Protein AF-A0A9E2G866-F1 (afdb_monomer)

pLDDT: mean 87.23, std 13.2, range [38.75, 97.94]

Mean predicted aligned error: 7.29 Å

Structure (mmCIF, N/CA/C/O backbone):
data_AF-A0A9E2G866-F1
#
_entry.id   AF-A0A9E2G866-F1
#
loop_
_atom_site.group_PDB
_atom_site.id
_atom_site.type_symbol
_atom_site.label_atom_id
_atom_site.label_alt_id
_atom_site.label_comp_id
_atom_site.label_asym_id
_atom_site.label_entity_id
_atom_site.label_seq_id
_atom_site.pdbx_PDB_ins_code
_atom_site.Cartn_x
_atom_site.Cartn_y
_atom_site.Cartn_z
_atom_site.occupancy
_atom_site.B_iso_or_equiv
_atom_site.auth_seq_id
_atom_site.auth_comp_id
_atom_site.auth_asym_id
_atom_site.auth_atom_id
_atom_site.pdbx_PDB_model_num
ATOM 1 N N . MET A 1 1 ? -31.272 -11.733 30.246 1.00 38.75 1 MET A N 1
ATOM 2 C CA . MET A 1 1 ? -30.482 -12.104 29.046 1.00 38.75 1 MET A CA 1
ATOM 3 C C . MET A 1 1 ? -29.710 -10.880 28.558 1.00 38.75 1 MET A C 1
ATOM 5 O O . MET A 1 1 ? -30.337 -9.891 28.195 1.00 38.75 1 MET A O 1
ATOM 9 N N . LYS A 1 2 ? -28.368 -10.892 28.605 1.00 41.88 2 LYS A N 1
ATOM 10 C CA . LYS A 1 2 ? -27.536 -9.811 28.040 1.00 41.88 2 LYS A CA 1
ATOM 11 C C . LYS A 1 2 ? -27.774 -9.770 26.527 1.00 41.88 2 LYS A C 1
ATOM 13 O O . LYS A 1 2 ? -27.360 -10.686 25.825 1.00 41.88 2 LYS A O 1
ATOM 18 N N . LYS A 1 3 ? -28.453 -8.736 26.022 1.00 40.56 3 LYS A N 1
ATOM 19 C CA . LYS A 1 3 ? -28.564 -8.496 24.576 1.00 40.56 3 LYS A CA 1
ATOM 20 C C . LYS A 1 3 ? -27.166 -8.159 24.051 1.00 40.56 3 LYS A C 1
ATOM 22 O O . LYS A 1 3 ? -26.676 -7.054 24.277 1.00 40.56 3 LYS A O 1
ATOM 27 N N . ILE A 1 4 ? -26.517 -9.119 23.396 1.00 50.28 4 ILE A N 1
ATOM 28 C CA . ILE A 1 4 ? -25.280 -8.898 22.642 1.00 50.28 4 ILE A CA 1
ATOM 29 C C . ILE A 1 4 ? -25.658 -7.938 21.510 1.00 50.28 4 ILE A C 1
ATOM 31 O O . ILE A 1 4 ? -26.334 -8.326 20.560 1.00 50.28 4 ILE A O 1
ATOM 35 N N . LYS A 1 5 ? -25.331 -6.648 21.659 1.00 56.16 5 LYS A N 1
ATOM 36 C CA . LYS A 1 5 ? -25.560 -5.672 20.588 1.00 56.16 5 LYS A CA 1
ATOM 37 C C . LYS A 1 5 ? -24.693 -6.088 19.391 1.00 56.16 5 LYS A C 1
ATOM 39 O O . LYS A 1 5 ? -23.527 -6.420 19.612 1.00 56.16 5 LYS A O 1
ATOM 44 N N . PRO A 1 6 ? -25.229 -6.077 18.158 1.00 53.50 6 PRO A N 1
ATOM 45 C CA . PRO A 1 6 ? -24.451 -6.411 16.970 1.00 53.50 6 PRO A CA 1
ATOM 46 C C . PRO A 1 6 ? -23.201 -5.532 16.917 1.00 53.50 6 PRO A C 1
ATOM 48 O O . PRO A 1 6 ? -23.260 -4.358 17.293 1.00 53.50 6 PRO A O 1
ATOM 51 N N . GLU A 1 7 ? -22.070 -6.105 16.494 1.00 61.97 7 GLU A N 1
ATOM 52 C CA . GLU A 1 7 ? -20.809 -5.380 16.346 1.00 61.97 7 GLU A CA 1
ATOM 53 C C . GLU A 1 7 ? -21.006 -4.195 15.392 1.00 61.97 7 GLU A C 1
ATOM 55 O O . GLU A 1 7 ? -20.967 -4.341 14.171 1.00 61.97 7 GLU A O 1
ATOM 60 N N . ARG A 1 8 ? -21.245 -3.008 15.961 1.00 62.94 8 ARG A N 1
ATOM 61 C CA . ARG A 1 8 ? -21.652 -1.802 15.222 1.00 62.94 8 ARG A CA 1
ATOM 62 C C . ARG A 1 8 ? -20.641 -1.349 14.166 1.00 62.94 8 ARG A C 1
ATOM 64 O O . ARG A 1 8 ? -21.001 -0.588 13.280 1.00 62.94 8 ARG A O 1
ATOM 71 N N . PHE A 1 9 ? -19.417 -1.869 14.215 1.00 78.44 9 PHE A N 1
ATOM 72 C CA . PHE A 1 9 ? -18.311 -1.466 13.349 1.00 78.44 9 PHE A CA 1
ATOM 73 C C . PHE A 1 9 ? -17.798 -2.581 12.446 1.00 78.44 9 PHE A C 1
ATOM 75 O O . PHE A 1 9 ? -16.651 -2.541 12.004 1.00 78.44 9 PHE A O 1
ATOM 82 N N . LYS A 1 10 ? -18.642 -3.576 12.140 1.00 82.94 10 LYS A N 1
ATOM 83 C CA . LYS A 1 10 ? -18.294 -4.645 11.194 1.00 82.94 10 LYS A CA 1
ATOM 84 C C . LYS A 1 10 ? -17.773 -4.078 9.863 1.00 82.94 10 LYS A C 1
ATOM 86 O O . LYS A 1 10 ? -16.778 -4.572 9.351 1.00 82.94 10 LYS A O 1
ATOM 91 N N . MET A 1 11 ? -18.368 -2.984 9.375 1.00 87.38 11 MET A N 1
ATOM 92 C CA . MET A 1 11 ? -17.925 -2.290 8.159 1.00 87.38 11 MET A CA 1
ATOM 93 C C . MET A 1 11 ? -16.515 -1.694 8.285 1.00 87.38 11 MET A C 1
ATOM 95 O O . MET A 1 11 ? -15.703 -1.892 7.390 1.00 87.38 11 MET A O 1
ATOM 99 N N . LEU A 1 12 ? -16.182 -1.023 9.395 1.00 89.25 12 LEU A N 1
ATOM 100 C CA . LEU A 1 12 ? -14.836 -0.469 9.606 1.00 89.25 12 LEU A CA 1
ATOM 101 C C . LEU A 1 12 ? -13.777 -1.569 9.742 1.00 89.25 12 LEU A C 1
ATOM 103 O O . LEU A 1 12 ? -12.677 -1.421 9.218 1.00 89.25 12 LEU A O 1
ATOM 107 N N . LYS A 1 13 ? -14.117 -2.704 10.369 1.00 88.56 13 LYS A N 1
ATOM 108 C CA . LYS A 1 13 ? -13.241 -3.888 10.388 1.00 88.56 13 LYS A CA 1
ATOM 109 C C . LYS A 1 13 ? -12.988 -4.418 8.973 1.00 88.56 13 LYS A C 1
ATOM 111 O O . LYS A 1 13 ? -11.849 -4.724 8.634 1.00 88.56 13 LYS A O 1
ATOM 116 N N . THR A 1 14 ? -14.026 -4.487 8.136 1.00 92.81 14 THR A N 1
ATOM 117 C CA . THR A 1 14 ? -13.885 -4.873 6.724 1.00 92.81 14 THR A CA 1
ATOM 118 C C . THR A 1 14 ? -13.037 -3.869 5.945 1.00 92.81 14 THR A C 1
ATOM 120 O O . THR A 1 14 ? -12.152 -4.285 5.210 1.00 92.81 14 THR A O 1
ATOM 123 N N . ILE A 1 15 ? -13.243 -2.563 6.136 1.00 93.69 15 ILE A N 1
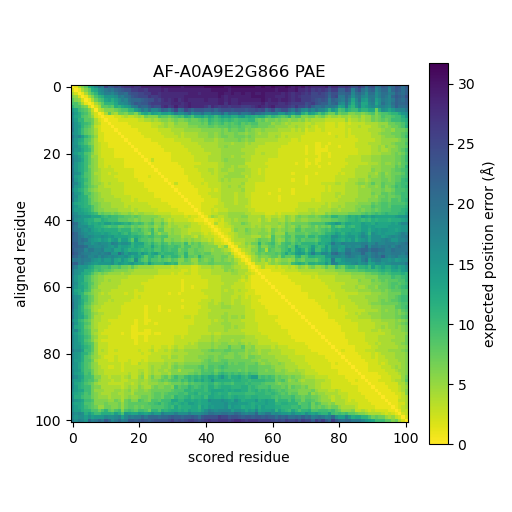ATOM 124 C CA . ILE A 1 15 ? -12.434 -1.519 5.488 1.00 93.69 15 ILE A CA 1
ATOM 125 C C . ILE A 1 15 ? -10.963 -1.651 5.888 1.00 93.69 15 ILE A C 1
ATOM 127 O O . ILE A 1 15 ? -10.100 -1.636 5.020 1.00 93.69 15 ILE A O 1
ATOM 131 N N . SER A 1 16 ? -10.667 -1.851 7.174 1.00 93.94 16 SER A N 1
ATOM 132 C CA . SER A 1 16 ? -9.299 -2.112 7.633 1.00 93.94 16 SER A CA 1
ATOM 133 C C . SER A 1 16 ? -8.692 -3.336 6.937 1.00 93.94 16 SER A C 1
ATOM 135 O O . SER A 1 16 ? -7.575 -3.262 6.432 1.00 93.94 16 SER A O 1
ATOM 137 N N . MET A 1 17 ? -9.438 -4.438 6.830 1.00 95.81 17 MET A N 1
ATOM 138 C CA . MET A 1 17 ? -8.977 -5.623 6.106 1.00 95.81 17 MET A CA 1
ATOM 139 C C . MET A 1 17 ? -8.688 -5.321 4.628 1.00 95.81 17 MET A C 1
ATOM 141 O O . MET A 1 17 ? -7.633 -5.702 4.128 1.00 95.81 17 MET A O 1
ATOM 145 N N . LEU A 1 18 ? -9.581 -4.597 3.947 1.00 96.81 18 LEU A N 1
ATOM 146 C CA . LEU A 1 18 ? -9.393 -4.190 2.552 1.00 96.81 18 LEU A CA 1
ATOM 147 C C . LEU A 1 18 ? -8.158 -3.303 2.380 1.00 96.81 18 LEU A C 1
ATOM 149 O O . LEU A 1 18 ? -7.392 -3.517 1.447 1.00 96.81 18 LEU A O 1
ATOM 153 N N . LEU A 1 19 ? -7.915 -2.363 3.297 1.00 96.62 19 LEU A N 1
ATOM 154 C CA . LEU A 1 19 ? -6.712 -1.529 3.283 1.00 96.62 19 LEU A CA 1
ATOM 155 C C . LEU A 1 19 ? -5.440 -2.380 3.401 1.00 96.62 19 LEU A C 1
ATOM 157 O O . LEU A 1 19 ? -4.498 -2.154 2.649 1.00 96.62 19 LEU A O 1
ATOM 161 N N . LYS A 1 20 ? -5.415 -3.415 4.254 1.00 96.88 20 LYS A N 1
ATOM 162 C CA . LYS A 1 20 ? -4.267 -4.344 4.312 1.00 96.88 20 LYS A CA 1
ATOM 163 C C . LYS A 1 20 ? -4.073 -5.100 3.001 1.00 96.88 20 LYS A C 1
ATOM 165 O O . LYS A 1 20 ? -2.941 -5.242 2.549 1.00 96.88 20 LYS A O 1
ATOM 170 N N . ILE A 1 21 ? -5.158 -5.574 2.388 1.00 97.81 21 ILE A N 1
ATOM 171 C CA . ILE A 1 21 ? -5.099 -6.270 1.095 1.00 97.81 21 ILE A CA 1
ATOM 172 C C . ILE A 1 21 ? -4.552 -5.335 0.012 1.00 97.81 21 ILE A C 1
ATOM 174 O O . ILE A 1 21 ? -3.652 -5.728 -0.723 1.00 97.81 21 ILE A O 1
ATOM 178 N N . LEU A 1 22 ? -5.028 -4.090 -0.051 1.00 96.94 22 LEU A N 1
ATOM 179 C CA . LEU A 1 22 ? -4.515 -3.082 -0.980 1.00 96.94 22 LEU A CA 1
ATOM 180 C C . LEU A 1 22 ? -3.034 -2.774 -0.735 1.00 96.94 22 LEU A C 1
ATOM 182 O O . LEU A 1 22 ? -2.284 -2.654 -1.698 1.00 96.94 22 LEU A O 1
ATOM 186 N N . GLY A 1 23 ? -2.596 -2.720 0.526 1.00 96.75 23 GLY A N 1
ATOM 187 C CA . GLY A 1 23 ? -1.182 -2.578 0.875 1.00 96.75 23 GLY A CA 1
ATOM 188 C C . GLY A 1 23 ? -0.323 -3.715 0.319 1.00 96.75 23 GLY A C 1
ATOM 189 O O . GLY A 1 23 ? 0.703 -3.462 -0.308 1.00 96.75 23 GLY A O 1
ATOM 190 N N . TRP A 1 24 ? -0.774 -4.965 0.463 1.00 97.94 24 TRP A N 1
ATOM 191 C CA . TRP A 1 24 ? -0.094 -6.121 -0.129 1.00 97.94 24 TRP A CA 1
ATOM 192 C C . TRP A 1 24 ? -0.103 -6.100 -1.657 1.00 97.94 24 TRP A C 1
ATOM 194 O O . TRP A 1 24 ? 0.927 -6.370 -2.269 1.00 97.94 24 TRP A O 1
ATOM 204 N N . ILE A 1 25 ? -1.232 -5.753 -2.278 1.00 97.00 25 ILE A N 1
ATOM 205 C CA . ILE A 1 25 ? -1.329 -5.630 -3.738 1.00 97.00 25 ILE A CA 1
ATOM 206 C C . ILE A 1 25 ? -0.351 -4.568 -4.243 1.00 97.00 25 ILE A C 1
ATOM 208 O O . ILE A 1 25 ? 0.390 -4.839 -5.181 1.00 97.00 25 ILE A O 1
ATOM 212 N N . ALA A 1 26 ? -0.303 -3.394 -3.607 1.00 96.25 26 ALA A N 1
ATOM 213 C CA . ALA A 1 26 ? 0.626 -2.327 -3.968 1.00 96.25 26 ALA A CA 1
ATOM 214 C C . ALA A 1 26 ? 2.088 -2.787 -3.857 1.00 96.25 26 ALA A C 1
ATOM 216 O O . ALA A 1 26 ? 2.887 -2.525 -4.756 1.00 96.25 26 ALA A O 1
ATOM 217 N N . LEU A 1 27 ? 2.421 -3.530 -2.796 1.00 96.38 27 LEU A N 1
ATOM 218 C CA . LEU A 1 27 ? 3.760 -4.074 -2.589 1.00 96.38 27 LEU A CA 1
ATOM 219 C C . LEU A 1 27 ? 4.145 -5.078 -3.688 1.00 96.38 27 LEU A C 1
ATOM 221 O O . LEU A 1 27 ? 5.199 -4.938 -4.304 1.00 96.38 27 L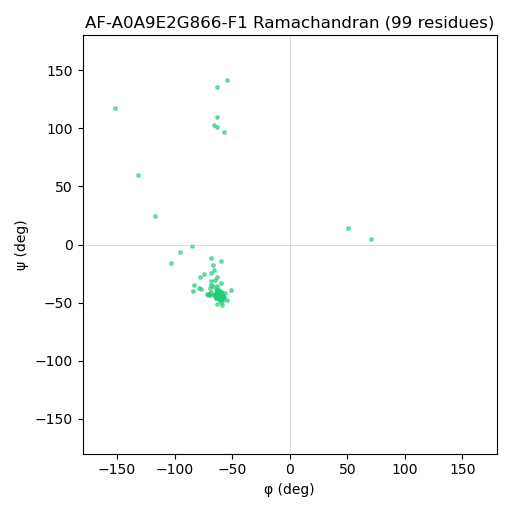EU A O 1
ATOM 225 N N . PHE A 1 28 ? 3.294 -6.072 -3.961 1.00 97.38 28 PHE A N 1
ATOM 226 C CA . PHE A 1 28 ? 3.581 -7.100 -4.965 1.00 97.38 28 PHE A CA 1
ATOM 227 C C . PHE A 1 28 ? 3.580 -6.544 -6.389 1.00 97.38 28 PHE A C 1
ATOM 229 O O . PHE A 1 28 ? 4.462 -6.888 -7.173 1.00 97.38 28 PHE A O 1
ATOM 236 N N . ALA A 1 29 ? 2.634 -5.664 -6.718 1.00 96.06 29 ALA A N 1
ATOM 237 C CA . ALA A 1 29 ? 2.579 -5.018 -8.024 1.00 96.06 29 ALA A CA 1
ATOM 238 C C . ALA A 1 29 ? 3.811 -4.135 -8.258 1.00 96.06 29 ALA A C 1
ATOM 240 O O . ALA A 1 29 ? 4.416 -4.190 -9.324 1.00 96.06 29 ALA A O 1
ATOM 241 N N . GLY A 1 30 ? 4.229 -3.368 -7.249 1.00 95.81 30 GLY A N 1
ATOM 242 C CA . GLY A 1 30 ? 5.424 -2.541 -7.348 1.00 95.81 30 GLY A CA 1
ATOM 243 C C . GLY A 1 30 ? 6.723 -3.347 -7.415 1.00 95.81 30 GLY A C 1
ATOM 244 O O . GLY A 1 30 ? 7.628 -2.978 -8.158 1.00 95.81 30 GLY A O 1
ATOM 245 N N . LEU A 1 31 ? 6.801 -4.484 -6.715 1.00 96.06 31 LEU A N 1
ATOM 246 C CA . LEU A 1 31 ? 7.924 -5.415 -6.847 1.00 96.06 31 LEU A CA 1
ATOM 247 C C . LEU A 1 31 ? 7.989 -6.010 -8.261 1.00 96.06 31 LEU A C 1
ATOM 249 O O . LEU A 1 31 ? 9.057 -6.022 -8.868 1.00 96.06 31 LEU A O 1
ATOM 253 N N . ALA A 1 32 ? 6.854 -6.460 -8.802 1.00 95.56 32 ALA A N 1
ATOM 254 C CA . ALA A 1 32 ? 6.778 -6.976 -10.167 1.00 95.56 32 ALA A CA 1
ATOM 255 C C . ALA A 1 32 ? 7.186 -5.910 -11.196 1.00 95.56 32 ALA A C 1
ATOM 257 O O . ALA A 1 32 ? 7.993 -6.195 -12.078 1.00 95.56 32 ALA A O 1
ATOM 258 N N . ALA A 1 33 ? 6.716 -4.671 -11.028 1.00 92.81 33 ALA A N 1
ATOM 259 C CA . ALA A 1 33 ? 7.100 -3.548 -11.878 1.00 92.81 33 ALA A CA 1
ATOM 260 C C . ALA A 1 33 ? 8.607 -3.244 -11.794 1.00 92.81 33 ALA A C 1
ATOM 262 O O . ALA A 1 33 ? 9.250 -3.027 -12.817 1.00 92.81 33 ALA A O 1
ATOM 263 N N . ALA A 1 34 ? 9.205 -3.273 -10.599 1.00 93.81 34 ALA A N 1
ATOM 264 C CA . ALA A 1 34 ? 10.647 -3.071 -10.437 1.00 93.81 34 ALA A CA 1
ATOM 265 C C . ALA A 1 34 ? 11.469 -4.173 -11.132 1.00 93.81 34 ALA A C 1
ATOM 267 O O . ALA A 1 34 ? 12.492 -3.884 -11.752 1.00 93.81 34 ALA A O 1
ATOM 268 N N . VAL A 1 35 ? 11.008 -5.428 -11.073 1.00 94.44 35 VAL A N 1
ATOM 269 C CA . VAL A 1 35 ? 11.624 -6.545 -11.806 1.00 94.44 35 VAL A CA 1
ATOM 270 C C . VAL A 1 35 ? 11.491 -6.346 -13.315 1.00 94.44 35 VAL A C 1
ATOM 272 O O . VAL A 1 35 ? 12.471 -6.520 -14.036 1.00 94.44 35 VAL A O 1
ATOM 275 N N . GLU A 1 36 ? 10.319 -5.939 -13.801 1.00 91.31 36 GLU A N 1
ATOM 276 C CA . GLU A 1 36 ? 10.087 -5.678 -15.225 1.00 91.31 36 GLU A CA 1
ATOM 277 C C . GLU A 1 36 ? 11.018 -4.587 -15.768 1.00 91.31 36 GLU A C 1
ATOM 279 O O . GLU A 1 36 ? 11.604 -4.758 -16.838 1.00 91.31 36 GLU A O 1
ATOM 284 N N . VAL A 1 37 ? 11.248 -3.518 -14.995 1.00 92.00 37 VAL A N 1
ATOM 285 C CA . VAL A 1 37 ? 12.214 -2.463 -15.343 1.00 92.00 37 VAL A CA 1
ATOM 286 C C . VAL A 1 37 ? 13.613 -3.037 -15.575 1.00 92.00 37 VAL A C 1
ATOM 288 O O . VAL A 1 37 ? 14.276 -2.645 -16.533 1.00 92.00 37 VAL A O 1
ATOM 291 N N . LEU A 1 38 ? 14.058 -3.981 -14.741 1.00 91.50 38 LEU A N 1
ATOM 292 C CA . LEU A 1 38 ? 15.389 -4.584 -14.850 1.00 91.50 38 LEU A CA 1
ATOM 293 C C . LEU A 1 38 ? 15.493 -5.622 -15.975 1.00 91.50 38 LEU A C 1
ATOM 295 O O . LEU A 1 38 ? 16.523 -5.694 -16.642 1.00 91.50 38 LEU A O 1
ATOM 299 N N . VAL A 1 39 ? 14.451 -6.429 -16.180 1.00 92.31 39 VAL A N 1
ATOM 300 C CA . VAL A 1 39 ? 14.465 -7.554 -17.132 1.00 92.31 39 VAL A CA 1
ATOM 301 C C . VAL A 1 39 ? 14.166 -7.096 -18.561 1.00 92.31 39 VAL A C 1
ATOM 303 O O . VAL A 1 39 ? 14.735 -7.633 -19.511 1.00 92.31 39 VAL A O 1
ATOM 306 N N . ALA A 1 40 ? 13.299 -6.097 -18.731 1.00 89.00 40 ALA A N 1
ATOM 307 C CA . ALA A 1 40 ? 12.821 -5.640 -20.033 1.00 89.00 40 ALA A CA 1
ATOM 308 C C . ALA A 1 40 ? 12.906 -4.106 -20.190 1.00 89.00 40 ALA A C 1
ATOM 310 O O . ALA A 1 40 ? 11.901 -3.450 -20.488 1.00 89.00 40 ALA A O 1
ATOM 311 N N . PRO A 1 41 ? 14.107 -3.497 -20.088 1.00 83.62 41 PRO A N 1
ATOM 312 C CA . PRO A 1 41 ? 14.258 -2.044 -20.183 1.00 83.62 41 PRO A CA 1
ATOM 313 C C . PRO A 1 41 ? 13.761 -1.483 -21.524 1.00 83.62 41 PRO A C 1
ATOM 315 O O . PRO A 1 41 ? 13.175 -0.407 -21.566 1.00 83.62 41 PRO A O 1
ATOM 318 N N . GLY A 1 42 ? 13.900 -2.232 -22.623 1.00 83.69 42 GLY A N 1
ATOM 319 C CA . GLY A 1 42 ? 13.407 -1.817 -23.943 1.00 83.69 42 GLY A CA 1
ATOM 320 C C . GLY A 1 42 ? 11.878 -1.724 -24.070 1.00 83.69 42 GLY A C 1
ATOM 321 O O . GLY A 1 42 ? 11.383 -1.101 -25.007 1.00 83.69 42 GLY A O 1
ATOM 322 N N . MET A 1 43 ? 11.112 -2.342 -23.164 1.00 82.94 43 MET A N 1
ATOM 323 C CA . MET A 1 43 ? 9.656 -2.156 -23.095 1.00 82.94 43 MET A CA 1
ATOM 324 C C . MET A 1 43 ? 9.304 -0.909 -22.286 1.00 82.94 43 MET A C 1
ATOM 326 O O . MET A 1 43 ? 8.450 -0.130 -22.701 1.00 82.94 43 MET A O 1
ATOM 330 N N . VAL A 1 44 ? 10.019 -0.676 -21.185 1.00 81.94 44 VAL A N 1
ATOM 331 C CA . VAL A 1 44 ? 9.833 0.503 -20.329 1.00 81.94 44 VAL A CA 1
ATOM 332 C C . VAL A 1 44 ? 10.273 1.793 -21.027 1.00 81.94 44 VAL A C 1
ATOM 334 O O . VAL A 1 44 ? 9.664 2.842 -20.824 1.00 81.94 44 VAL A O 1
ATOM 337 N N . SER A 1 45 ? 11.274 1.737 -21.910 1.00 79.88 45 SER A N 1
ATOM 338 C CA . SER A 1 45 ? 11.722 2.908 -22.676 1.00 79.88 45 SER A CA 1
ATOM 339 C C . SER A 1 45 ? 10.651 3.411 -23.641 1.00 79.88 45 SER A C 1
ATOM 341 O O . SER A 1 45 ? 10.532 4.613 -23.845 1.00 79.88 45 SER A O 1
ATOM 343 N N . LYS A 1 46 ? 9.791 2.523 -24.159 1.00 83.12 46 LYS A N 1
ATOM 344 C CA . LYS A 1 46 ? 8.643 2.909 -24.999 1.00 83.12 46 LYS A CA 1
ATOM 345 C C . LYS A 1 46 ? 7.595 3.723 -24.240 1.00 83.12 46 LYS A C 1
ATOM 347 O O . LYS A 1 46 ? 6.823 4.438 -24.868 1.00 83.12 46 LYS A O 1
ATOM 352 N N . LEU A 1 47 ? 7.570 3.623 -22.910 1.00 80.75 47 LEU A N 1
ATOM 353 C CA . LEU A 1 47 ? 6.713 4.429 -22.040 1.00 80.75 47 LEU A CA 1
ATOM 354 C C . LEU A 1 47 ? 7.337 5.799 -21.708 1.00 80.75 47 LEU A C 1
ATOM 356 O O . LEU A 1 47 ? 6.727 6.574 -20.979 1.00 80.75 47 LEU A O 1
ATOM 360 N N . GLY A 1 48 ? 8.553 6.093 -22.192 1.00 77.19 48 GLY A N 1
ATOM 361 C CA . GLY A 1 48 ? 9.282 7.338 -21.910 1.00 77.19 48 GLY A CA 1
ATOM 362 C C . GLY A 1 48 ? 9.808 7.454 -20.473 1.00 77.19 48 GLY A C 1
ATOM 363 O O . GLY A 1 48 ? 10.355 8.483 -20.088 1.00 77.19 48 GLY A O 1
ATOM 364 N N . LEU A 1 49 ? 9.660 6.407 -19.655 1.00 72.19 49 LEU A N 1
ATOM 365 C CA . LEU A 1 49 ? 10.011 6.440 -18.230 1.00 72.19 49 LEU A CA 1
ATOM 366 C C . LEU A 1 49 ? 11.522 6.321 -17.976 1.00 72.19 49 LEU A C 1
ATOM 368 O O . LEU A 1 49 ? 12.024 6.833 -16.976 1.00 72.19 49 LEU A O 1
ATOM 372 N N . LEU A 1 50 ? 12.258 5.664 -18.877 1.00 71.38 50 LEU A N 1
ATOM 373 C CA . LEU A 1 50 ? 13.716 5.527 -18.768 1.00 71.38 50 LEU A CA 1
ATOM 374 C C . LEU A 1 50 ? 14.468 6.819 -19.104 1.00 71.38 50 LEU A C 1
ATOM 376 O O . LEU A 1 50 ? 15.556 7.026 -18.568 1.00 71.38 50 LEU A O 1
ATOM 380 N N . ASP A 1 51 ? 13.881 7.711 -19.904 1.00 75.62 51 ASP A N 1
ATOM 381 C CA . ASP A 1 51 ? 14.519 8.973 -20.302 1.00 75.62 51 ASP A CA 1
ATOM 382 C C . ASP A 1 51 ? 14.664 9.951 -19.126 1.00 75.62 51 ASP A C 1
ATOM 384 O O . ASP A 1 51 ? 15.569 10.784 -19.116 1.00 75.62 51 ASP A O 1
ATOM 388 N N . ILE A 1 52 ? 13.816 9.811 -18.100 1.00 77.69 52 ILE A N 1
ATOM 389 C CA . ILE A 1 52 ? 13.817 10.655 -16.896 1.00 77.69 52 ILE A CA 1
ATOM 390 C C . ILE A 1 52 ? 15.027 10.355 -16.004 1.00 77.69 52 ILE A C 1
ATOM 392 O O . ILE A 1 52 ? 15.653 11.267 -15.470 1.00 77.69 52 ILE A O 1
ATOM 396 N N . TYR A 1 53 ? 15.355 9.074 -15.825 1.00 78.00 53 TYR A N 1
ATOM 397 C CA . TYR A 1 53 ? 16.399 8.639 -14.891 1.00 78.00 53 TYR A CA 1
ATOM 398 C C . TYR A 1 53 ? 17.711 8.265 -15.586 1.00 78.00 53 TYR A C 1
ATOM 400 O O . TYR A 1 53 ? 18.727 8.129 -14.908 1.00 78.00 53 TYR A O 1
ATOM 408 N N . GLN A 1 54 ? 17.686 8.050 -16.909 1.00 82.12 54 GLN A N 1
ATOM 409 C CA . GLN A 1 54 ? 18.803 7.587 -17.752 1.00 82.12 54 GLN A CA 1
ATOM 410 C C . GLN A 1 54 ? 19.524 6.329 -17.235 1.00 82.12 54 GLN A C 1
ATOM 412 O O . GLN A 1 54 ? 20.615 5.979 -17.681 1.00 82.12 54 GLN A O 1
ATOM 417 N N . SER A 1 55 ? 18.912 5.635 -16.278 1.00 86.81 55 SER A N 1
ATOM 418 C CA . SER A 1 55 ? 19.493 4.524 -15.549 1.00 86.81 55 SER A CA 1
ATOM 419 C C . SER A 1 55 ? 18.393 3.571 -15.098 1.00 86.81 55 SER A C 1
ATOM 421 O O . SER A 1 55 ? 17.520 3.917 -14.296 1.00 86.81 55 SER A O 1
ATOM 423 N N . THR A 1 56 ? 18.466 2.340 -15.597 1.00 88.44 56 THR A N 1
ATOM 424 C CA . THR A 1 56 ? 17.499 1.277 -15.310 1.00 88.44 56 THR A CA 1
ATOM 425 C C . THR A 1 56 ? 17.486 0.889 -13.835 1.00 88.44 56 THR A C 1
ATOM 427 O O . THR A 1 56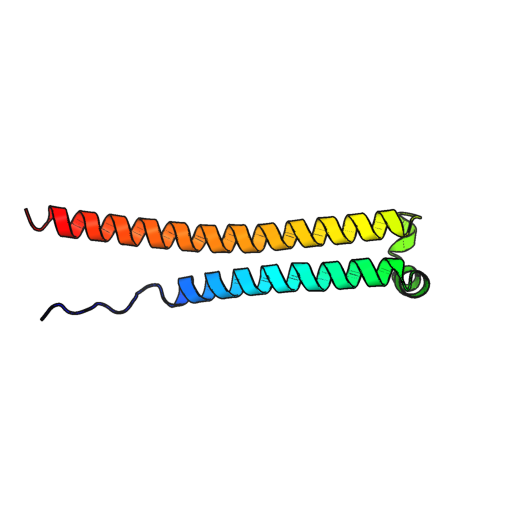 ? 16.422 0.682 -13.257 1.00 88.44 56 THR A O 1
ATOM 430 N N . TRP A 1 57 ? 18.660 0.830 -13.197 1.00 88.81 57 TRP A N 1
ATOM 431 C CA . TRP A 1 57 ? 18.760 0.466 -11.783 1.00 88.81 57 TRP A CA 1
ATOM 432 C C . TRP A 1 57 ? 18.171 1.554 -10.879 1.00 88.81 57 TRP A C 1
ATOM 434 O O . TRP A 1 57 ? 17.511 1.238 -9.890 1.00 88.81 57 TRP A O 1
ATOM 444 N N . LEU A 1 58 ? 18.367 2.828 -11.239 1.00 91.00 58 LEU A N 1
ATOM 445 C CA . LEU A 1 58 ? 17.845 3.957 -10.474 1.00 91.00 58 LEU A CA 1
ATOM 446 C C . LEU A 1 58 ? 16.320 4.013 -10.580 1.00 91.00 58 LEU A C 1
ATOM 448 O O . LEU A 1 58 ? 15.643 4.164 -9.566 1.00 91.00 58 LEU A O 1
ATOM 452 N N . LEU A 1 59 ? 15.774 3.819 -11.786 1.00 91.50 59 LEU A N 1
ATOM 453 C CA . LEU A 1 59 ? 14.329 3.738 -11.990 1.00 91.50 59 LEU A CA 1
ATOM 454 C C . LEU A 1 59 ? 13.717 2.575 -11.195 1.00 91.50 59 LEU A C 1
ATOM 456 O O . LEU A 1 59 ? 12.730 2.777 -10.492 1.00 91.50 59 LEU A O 1
ATOM 460 N N . ALA A 1 60 ? 14.317 1.381 -11.244 1.00 92.31 60 ALA A N 1
ATOM 461 C CA . ALA A 1 60 ? 13.837 0.225 -10.485 1.00 92.31 60 ALA A CA 1
ATOM 462 C C . ALA A 1 60 ? 13.842 0.487 -8.968 1.00 92.31 60 ALA A C 1
ATOM 464 O O . ALA A 1 60 ? 12.878 0.149 -8.279 1.00 92.31 60 ALA A O 1
ATOM 465 N N . LEU A 1 61 ? 14.888 1.146 -8.454 1.00 93.19 61 LEU A N 1
ATOM 466 C CA . LEU A 1 61 ? 14.971 1.549 -7.051 1.00 93.19 61 LEU A CA 1
ATOM 467 C C . LEU A 1 61 ? 13.848 2.524 -6.676 1.00 93.19 61 LEU A C 1
ATOM 469 O O . LEU A 1 61 ? 13.183 2.319 -5.663 1.00 93.19 61 LEU A O 1
ATOM 473 N N . VAL A 1 62 ? 13.603 3.553 -7.493 1.00 92.88 62 VAL A N 1
ATOM 474 C CA . VAL A 1 62 ? 12.533 4.535 -7.251 1.00 92.88 62 VAL A CA 1
ATOM 475 C C . VAL A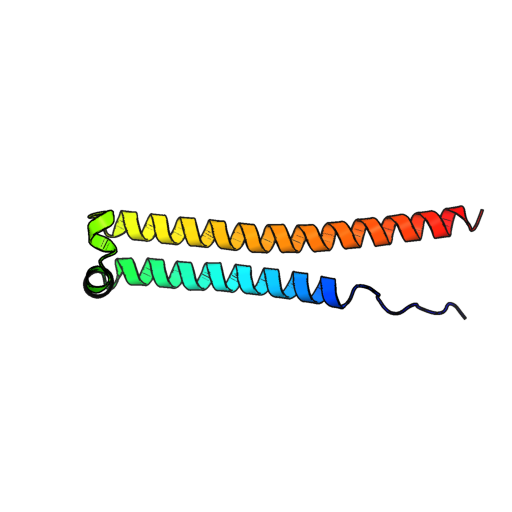 1 62 ? 11.157 3.871 -7.270 1.00 92.88 62 VAL A C 1
ATOM 477 O O . VAL A 1 62 ? 10.346 4.121 -6.378 1.00 92.88 62 VAL A O 1
ATOM 480 N N . VAL A 1 63 ? 10.904 2.984 -8.237 1.00 94.06 63 VAL A N 1
ATOM 481 C CA . VAL A 1 63 ? 9.656 2.208 -8.319 1.00 94.06 63 VAL A CA 1
ATOM 482 C C . VAL A 1 63 ? 9.471 1.350 -7.065 1.00 94.06 63 VAL A C 1
ATOM 484 O O . VAL A 1 63 ? 8.398 1.367 -6.462 1.00 94.06 63 VAL A O 1
ATOM 487 N N . MET A 1 64 ? 10.523 0.661 -6.614 1.00 95.12 64 MET A N 1
ATOM 488 C CA . MET A 1 64 ? 10.483 -0.159 -5.402 1.00 95.12 64 MET A CA 1
ATOM 489 C C . MET A 1 64 ? 10.245 0.685 -4.142 1.00 95.12 64 MET A C 1
ATOM 491 O O . MET A 1 64 ? 9.428 0.319 -3.297 1.00 95.12 64 MET A O 1
ATOM 495 N N . MET A 1 65 ? 10.909 1.837 -4.015 1.00 96.31 65 MET A N 1
ATOM 496 C CA . MET A 1 65 ? 10.694 2.760 -2.897 1.00 96.31 65 MET A CA 1
ATOM 497 C C . MET A 1 65 ? 9.259 3.291 -2.872 1.00 96.31 65 MET A C 1
ATOM 499 O O . MET A 1 65 ? 8.630 3.300 -1.814 1.00 96.31 65 MET A O 1
ATOM 503 N N . GLY A 1 66 ? 8.723 3.685 -4.031 1.00 95.50 66 GLY A N 1
ATOM 504 C CA . GLY A 1 66 ? 7.327 4.094 -4.163 1.00 95.50 66 GLY A CA 1
ATOM 505 C C . GLY A 1 66 ? 6.372 2.983 -3.729 1.00 95.50 66 GLY A C 1
ATOM 506 O O . GLY A 1 66 ? 5.466 3.232 -2.937 1.00 95.50 66 GLY A O 1
ATOM 507 N N . ALA A 1 67 ? 6.616 1.745 -4.163 1.00 96.69 67 ALA A N 1
ATOM 508 C CA . ALA A 1 67 ? 5.810 0.584 -3.790 1.00 96.69 67 ALA A CA 1
ATOM 509 C C . ALA A 1 67 ? 5.755 0.365 -2.272 1.00 96.69 67 ALA A C 1
ATOM 511 O O . ALA A 1 67 ? 4.674 0.201 -1.702 1.00 96.69 67 ALA A O 1
ATOM 512 N N . VAL A 1 68 ? 6.917 0.407 -1.610 1.00 97.19 68 VAL A N 1
ATOM 513 C CA . VAL A 1 68 ? 7.017 0.268 -0.152 1.00 97.19 68 VAL A CA 1
ATOM 514 C C . VAL A 1 68 ? 6.280 1.408 0.545 1.00 97.19 68 VAL A C 1
ATOM 516 O O . VAL A 1 68 ? 5.502 1.157 1.463 1.00 97.19 68 VAL A O 1
ATOM 519 N N . LEU A 1 69 ? 6.469 2.648 0.094 1.00 97.62 69 LEU A N 1
ATOM 520 C CA . LEU A 1 69 ? 5.838 3.815 0.704 1.00 97.62 69 LEU A CA 1
ATOM 521 C C . LEU A 1 69 ? 4.308 3.772 0.581 1.00 97.62 69 LEU A C 1
ATOM 523 O O . LEU A 1 69 ? 3.608 3.982 1.573 1.00 97.62 69 LEU A O 1
ATOM 527 N N . TYR A 1 70 ? 3.772 3.427 -0.593 1.00 94.69 70 TYR A N 1
ATOM 528 C CA . TYR A 1 70 ? 2.330 3.247 -0.771 1.00 94.69 70 TYR A CA 1
ATOM 529 C C . TYR A 1 70 ? 1.786 2.104 0.092 1.00 94.69 70 TYR A C 1
ATOM 531 O O . TYR A 1 70 ? 0.762 2.278 0.755 1.00 94.69 70 TYR A O 1
ATOM 539 N N . ALA A 1 71 ? 2.482 0.965 0.153 1.00 97.25 71 ALA A N 1
ATOM 540 C CA . ALA A 1 71 ? 2.092 -0.144 1.020 1.00 97.25 71 ALA A CA 1
ATOM 541 C C . ALA A 1 71 ? 2.061 0.276 2.501 1.00 97.25 71 ALA A C 1
ATOM 543 O O . ALA A 1 71 ? 1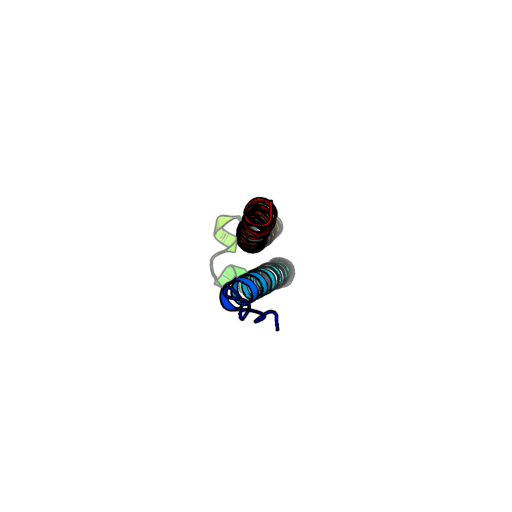.089 -0.006 3.205 1.00 97.25 71 ALA A O 1
ATOM 544 N N . MET A 1 72 ? 3.075 1.016 2.962 1.00 97.81 72 MET A N 1
ATOM 545 C CA . MET A 1 72 ? 3.133 1.558 4.323 1.00 97.81 72 MET A CA 1
ATOM 546 C C . MET A 1 72 ? 1.950 2.474 4.632 1.00 97.81 72 MET A C 1
ATOM 548 O O . MET A 1 72 ? 1.366 2.347 5.706 1.00 97.81 72 MET A O 1
ATOM 552 N N . ILE A 1 73 ? 1.558 3.356 3.707 1.00 97.44 73 ILE A N 1
ATOM 553 C CA . ILE A 1 73 ? 0.390 4.233 3.886 1.00 97.44 73 ILE A CA 1
ATOM 554 C C . ILE A 1 73 ? -0.880 3.399 4.084 1.00 97.44 73 ILE A C 1
ATOM 556 O O . ILE A 1 73 ? -1.631 3.637 5.030 1.00 97.44 73 ILE A O 1
ATOM 560 N N . PHE A 1 74 ? -1.111 2.389 3.242 1.00 97.44 74 PHE A N 1
ATOM 561 C CA . PHE A 1 74 ? -2.281 1.518 3.370 1.00 97.44 74 PHE A CA 1
ATOM 562 C C . PHE A 1 74 ? -2.303 0.749 4.697 1.00 97.44 74 PHE A C 1
ATOM 564 O O . PHE A 1 74 ? -3.347 0.678 5.355 1.00 97.44 74 PHE A O 1
ATOM 571 N N . PHE A 1 75 ? -1.157 0.220 5.133 1.00 97.31 75 PHE A N 1
ATOM 572 C CA . PHE A 1 75 ? -1.057 -0.452 6.427 1.00 97.31 75 PHE A CA 1
ATOM 573 C C . PHE A 1 75 ? -1.272 0.509 7.596 1.00 97.31 75 PHE A C 1
ATOM 575 O O . PHE A 1 75 ? -2.041 0.189 8.501 1.00 97.31 75 PHE A O 1
ATOM 582 N N . ALA A 1 76 ? -0.677 1.702 7.558 1.00 97.62 76 ALA A N 1
ATOM 583 C CA . ALA A 1 76 ? -0.848 2.718 8.592 1.00 97.62 76 ALA A CA 1
ATOM 584 C C . ALA A 1 76 ? -2.312 3.164 8.717 1.00 97.62 76 ALA A C 1
ATOM 586 O O . ALA A 1 76 ? -2.838 3.247 9.826 1.00 97.62 76 ALA A O 1
ATOM 587 N N . LEU A 1 77 ? -3.003 3.381 7.593 1.00 97.00 77 LEU A N 1
ATOM 588 C CA . LEU A 1 77 ? -4.430 3.710 7.588 1.00 97.00 77 LEU A CA 1
ATOM 589 C C . LEU A 1 77 ? -5.273 2.571 8.170 1.00 97.00 77 LEU A C 1
ATOM 591 O O . LEU A 1 77 ? -6.175 2.820 8.971 1.00 97.00 77 LEU A O 1
ATOM 595 N N . SER A 1 78 ? -4.964 1.320 7.818 1.00 96.62 78 SER A N 1
ATOM 596 C CA . SER A 1 78 ? -5.633 0.161 8.409 1.00 96.62 78 SER A CA 1
ATOM 597 C C . SER A 1 78 ? -5.445 0.103 9.927 1.00 96.62 78 SER A C 1
ATOM 599 O O . SER A 1 78 ? -6.415 -0.111 10.654 1.00 96.62 78 SER A O 1
ATOM 601 N N . GLU A 1 79 ? -4.208 0.229 10.408 1.00 95.56 79 GLU A N 1
ATOM 602 C CA . GLU A 1 79 ? -3.914 0.185 11.843 1.00 95.56 79 GLU A CA 1
ATOM 603 C C . GLU A 1 79 ? -4.574 1.355 12.578 1.00 95.56 79 GLU A C 1
ATOM 605 O O . GLU A 1 79 ? -5.162 1.155 13.639 1.00 95.56 79 GLU A O 1
ATOM 610 N N . GLY A 1 80 ? -4.603 2.546 11.973 1.00 94.94 80 GLY A N 1
ATOM 611 C CA . GLY A 1 80 ? -5.337 3.694 12.503 1.00 94.94 80 GLY A CA 1
ATOM 612 C C . GLY A 1 80 ? -6.810 3.368 12.763 1.00 94.94 80 GLY A C 1
ATOM 613 O O . GLY A 1 80 ? -7.312 3.605 13.863 1.00 94.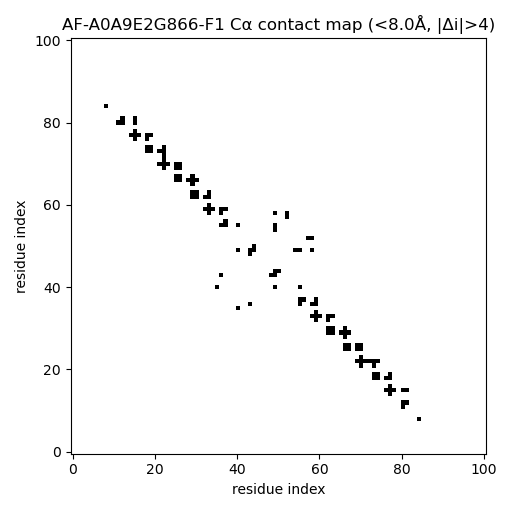94 80 GLY A O 1
ATOM 614 N N . VAL A 1 81 ? -7.494 2.740 11.798 1.00 93.56 81 VAL A N 1
ATOM 615 C CA . VAL A 1 81 ? -8.892 2.302 11.967 1.00 93.56 81 VAL A CA 1
ATOM 616 C C . VAL A 1 81 ? -9.034 1.313 13.130 1.00 93.56 81 VAL A C 1
ATOM 618 O O . VAL A 1 81 ? -9.936 1.464 13.955 1.00 93.56 81 VAL A O 1
ATOM 621 N N . ILE A 1 82 ? -8.146 0.321 13.240 1.00 92.69 82 ILE A N 1
ATOM 622 C CA . ILE A 1 82 ? -8.186 -0.678 14.323 1.00 92.69 82 ILE A CA 1
ATOM 623 C C . ILE A 1 82 ? -7.983 -0.023 15.695 1.00 92.69 82 ILE A C 1
ATOM 625 O O . ILE A 1 82 ? -8.681 -0.369 16.655 1.00 92.69 82 ILE A O 1
ATOM 629 N N . VAL A 1 83 ? -7.061 0.934 15.797 1.00 94.00 83 VAL A N 1
ATOM 630 C CA . VAL A 1 83 ? -6.790 1.672 17.036 1.00 94.00 83 VAL A CA 1
ATOM 631 C C . VAL A 1 83 ? -8.027 2.450 17.481 1.00 94.00 83 VAL A C 1
ATOM 633 O O . VAL A 1 83 ? -8.434 2.318 18.636 1.00 94.00 83 VAL A O 1
ATOM 636 N N . PHE A 1 84 ? -8.695 3.176 16.578 1.00 91.62 84 PHE A N 1
ATOM 637 C CA . PHE A 1 84 ? -9.930 3.896 16.913 1.00 91.62 84 PHE A CA 1
ATOM 638 C C . PHE A 1 84 ? -11.035 2.966 17.431 1.00 91.62 84 PHE A C 1
ATOM 640 O O . PHE A 1 84 ? -11.662 3.258 18.452 1.00 91.62 84 PHE A O 1
ATOM 647 N N . LEU A 1 85 ? -11.229 1.809 16.789 1.00 89.75 85 LEU A N 1
ATOM 648 C CA . LEU A 1 85 ? -12.195 0.802 17.247 1.00 89.75 85 LEU A CA 1
ATOM 649 C C . LEU A 1 85 ? -11.838 0.230 18.624 1.00 89.75 85 LEU A C 1
ATOM 651 O O . LEU A 1 85 ? -12.719 -0.062 19.439 1.00 89.75 85 LEU A O 1
ATOM 655 N N . SER A 1 86 ? -10.545 0.068 18.894 1.00 89.31 86 SER A N 1
ATOM 656 C CA . SER A 1 86 ? -10.049 -0.442 20.171 1.00 89.31 86 SER A CA 1
ATOM 657 C C . SER A 1 86 ? -10.276 0.564 21.298 1.00 89.31 86 SER A C 1
ATOM 659 O O . SER A 1 86 ? -10.742 0.177 22.372 1.00 89.31 86 SER A O 1
ATOM 661 N N . ILE A 1 87 ? -10.026 1.852 21.038 1.00 90.94 87 ILE A N 1
ATOM 662 C CA . ILE A 1 87 ? -10.295 2.949 21.976 1.00 90.94 87 ILE A CA 1
ATOM 663 C C . ILE A 1 87 ? -11.778 2.968 22.339 1.00 90.94 87 ILE A C 1
ATOM 665 O O . ILE A 1 87 ? -12.121 2.889 23.515 1.00 90.94 87 ILE A O 1
ATOM 669 N N . GLU A 1 88 ? -12.668 2.979 21.348 1.00 89.81 88 GLU A N 1
ATOM 670 C CA . GLU A 1 88 ? -14.109 3.036 21.591 1.00 89.81 88 GLU A CA 1
ATOM 671 C C . GLU A 1 88 ? -14.616 1.825 22.394 1.00 89.81 88 GLU A C 1
ATOM 673 O O . GLU A 1 88 ? -15.383 1.964 23.353 1.00 89.81 88 GLU A O 1
ATOM 678 N N . SER A 1 89 ? -14.150 0.622 22.043 1.00 86.88 89 SER A N 1
ATOM 679 C CA . SER A 1 89 ? -14.474 -0.602 22.779 1.00 86.88 89 SER A CA 1
ATOM 680 C C . SER A 1 89 ? -14.027 -0.519 24.244 1.00 86.88 89 SER A C 1
ATOM 682 O O . SER A 1 89 ? -14.782 -0.908 25.140 1.00 86.88 89 SER A O 1
ATOM 684 N N . ASN A 1 90 ? -12.830 0.007 24.504 1.00 90.56 90 ASN A N 1
ATOM 685 C CA . ASN A 1 90 ? -12.291 0.147 25.854 1.00 90.56 90 ASN A CA 1
ATOM 686 C C . ASN A 1 90 ? -13.028 1.225 26.659 1.00 90.56 90 ASN A C 1
ATOM 688 O O . ASN A 1 90 ? -13.401 0.970 27.804 1.00 90.56 90 ASN A O 1
ATOM 692 N N . THR A 1 91 ? -13.335 2.377 26.058 1.00 90.75 91 THR A N 1
ATOM 693 C CA . THR A 1 91 ? -14.122 3.442 26.699 1.00 90.75 91 THR A CA 1
ATOM 694 C C . THR A 1 91 ? -15.529 2.962 27.053 1.00 90.75 91 THR A C 1
ATOM 696 O O . THR A 1 91 ? -16.028 3.246 28.142 1.00 90.75 91 THR A O 1
ATOM 699 N N . ARG A 1 92 ? -16.167 2.167 26.182 1.00 87.00 92 ARG 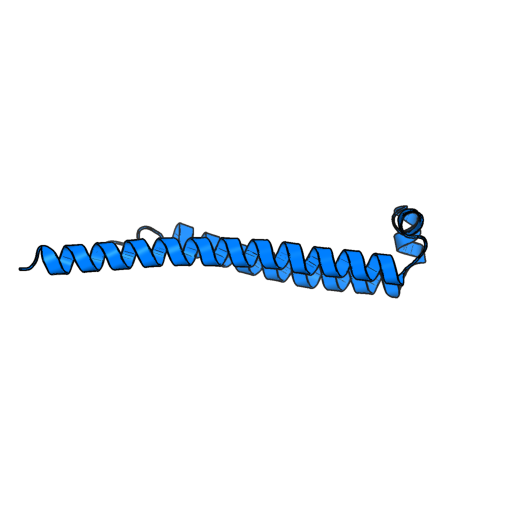A N 1
ATOM 700 C CA . ARG A 1 92 ? -17.477 1.574 26.478 1.00 87.00 92 ARG A CA 1
ATOM 701 C C . ARG A 1 92 ? -17.411 0.603 27.656 1.00 87.00 92 ARG A C 1
ATOM 703 O O . ARG A 1 92 ? -18.252 0.685 28.545 1.00 87.00 92 ARG A O 1
ATOM 710 N N . LYS A 1 93 ? -16.415 -0.289 27.681 1.00 88.00 93 LYS A N 1
ATOM 711 C CA . LYS A 1 93 ? -16.207 -1.214 28.809 1.00 88.00 93 LYS A CA 1
ATOM 712 C C . LYS A 1 93 ? -15.971 -0.459 30.117 1.00 88.00 93 LYS A C 1
ATOM 714 O O . LYS A 1 93 ? -16.526 -0.849 31.137 1.00 88.00 93 LYS A O 1
ATOM 719 N N . LEU A 1 94 ? -15.195 0.625 30.081 1.00 91.25 94 LEU A N 1
ATOM 720 C CA . LEU A 1 94 ? -14.954 1.472 31.248 1.00 91.25 94 LEU A CA 1
ATOM 721 C C . LEU A 1 94 ? -16.256 2.084 31.776 1.00 91.25 94 LEU A C 1
ATOM 723 O O . LEU A 1 94 ? -16.528 1.996 32.970 1.00 91.25 94 LEU A O 1
ATOM 727 N N . ARG A 1 95 ? -17.095 2.631 30.889 1.00 91.19 95 ARG A N 1
ATOM 728 C CA . ARG A 1 95 ? -18.413 3.155 31.267 1.00 91.19 95 ARG A CA 1
ATOM 729 C C . ARG A 1 95 ? -19.304 2.078 31.886 1.00 91.19 95 ARG A C 1
ATOM 731 O O . ARG A 1 95 ? -19.892 2.311 32.930 1.00 91.19 95 ARG A O 1
ATOM 738 N N . GLU A 1 96 ? -19.364 0.888 31.289 1.00 92.00 96 GLU A N 1
ATOM 739 C CA . GLU A 1 96 ? -20.152 -0.229 31.833 1.00 92.00 96 GLU A CA 1
ATOM 740 C C . GLU A 1 96 ? -19.665 -0.706 33.212 1.00 92.00 96 GLU A C 1
ATOM 742 O O . GLU A 1 96 ? -20.455 -1.266 33.971 1.00 92.00 96 GLU A O 1
ATOM 747 N N . LEU A 1 97 ? -18.377 -0.539 33.531 1.00 91.88 97 LEU A N 1
ATOM 748 C CA . LEU A 1 97 ? -17.825 -0.840 34.855 1.00 91.88 97 LEU A CA 1
ATOM 749 C C . LEU A 1 97 ? -18.132 0.262 35.873 1.00 91.88 97 LEU A C 1
ATOM 751 O O . LEU A 1 97 ? -18.385 -0.054 37.032 1.00 91.88 97 LEU A O 1
ATOM 755 N N . LEU A 1 98 ? -18.113 1.527 35.446 1.00 89.81 98 LEU A N 1
ATOM 756 C CA . LEU A 1 98 ? -18.442 2.676 36.290 1.00 89.81 98 LEU A CA 1
ATOM 757 C C . LEU A 1 98 ? -19.937 2.731 36.621 1.00 89.81 98 LEU A C 1
ATOM 759 O O . LEU A 1 98 ? -20.270 2.895 37.784 1.00 89.81 98 LEU A O 1
ATOM 763 N N . ASP A 1 99 ? -20.820 2.496 35.645 1.00 86.12 99 ASP A N 1
ATOM 764 C CA . ASP A 1 99 ? -22.284 2.487 35.835 1.00 86.12 99 ASP A CA 1
ATOM 765 C C . ASP A 1 99 ? -22.778 1.300 36.698 1.00 86.12 99 ASP A C 1
ATOM 767 O O . ASP A 1 99 ? -23.949 1.234 37.064 1.00 86.12 99 ASP A O 1
ATOM 771 N N . LYS A 1 100 ? -21.915 0.311 36.974 1.00 72.56 100 LYS A N 1
ATOM 772 C CA . LYS A 1 100 ? -22.2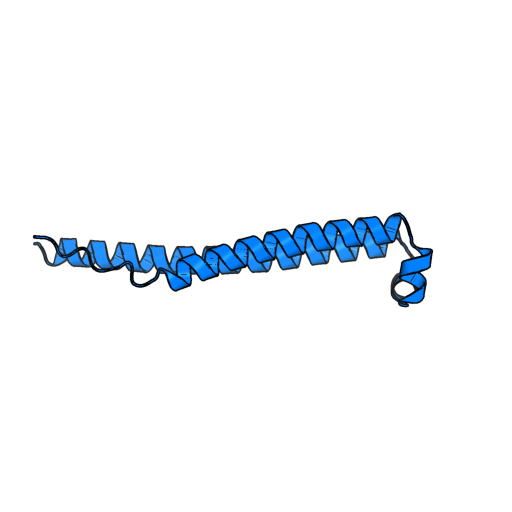17 -0.849 37.835 1.00 72.56 100 LYS A CA 1
ATOM 773 C C . LYS A 1 100 ? -21.775 -0.680 39.289 1.00 72.56 100 LYS A C 1
ATOM 775 O O . LYS A 1 100 ? -22.036 -1.586 40.081 1.00 72.56 100 LYS A O 1
ATOM 780 N N . LYS A 1 101 ? -21.068 0.402 39.609 1.00 52.72 101 LYS A N 1
ATOM 781 C CA . LYS A 1 101 ? -20.787 0.817 40.985 1.00 52.72 101 LYS A CA 1
ATOM 782 C C . LYS A 1 101 ? -21.855 1.794 41.449 1.00 52.72 101 LYS A C 1
ATOM 784 O O . LYS A 1 101 ? -22.140 1.751 42.661 1.00 52.72 101 LYS A O 1
#

Solvent-accessible surface area (backbone atoms only — not comparable to full-atom values): 5397 Å² total; per-residue (Å²): 131,88,78,81,73,76,73,87,53,56,66,59,55,49,50,25,52,51,28,42,51,50,14,50,50,39,34,54,52,22,47,51,50,22,50,43,35,67,77,41,46,80,61,43,43,76,71,56,60,42,76,79,61,76,34,57,70,60,47,22,50,52,42,37,52,50,16,50,53,53,16,49,52,26,40,52,54,18,50,51,51,53,49,54,55,50,50,53,54,50,53,50,52,50,48,60,56,57,78,70,107

Seco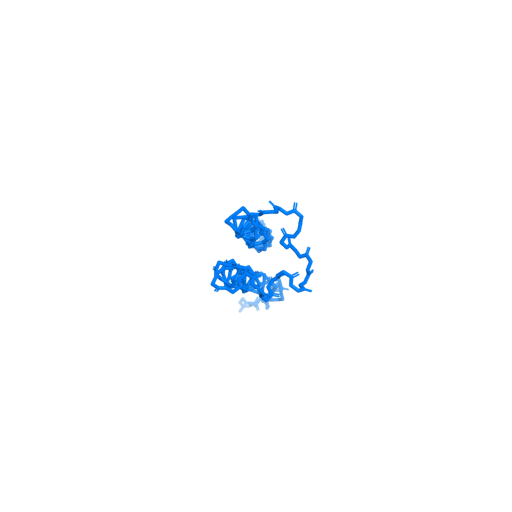ndary structure (DSSP, 8-state):
-------TTHHHHHHHHHHHHHHHHHHHHHHHHHHHHHH-HHHHGGGT-HHHHS-HHHHHHHHHHHHHHHHHHHHHHHHHHHHHHHHHHHHHHHHHHHTT-

Radius of gyration: 22.19 Å; Cα contacts (8 Å, |Δi|>4): 71; chains: 1; bounding box: 50×23×66 Å

Sequence (101 aa):
MKKIKPERFKMLKTISMLLKILGWIALFAGLAAAVEVLVAPGMVSKLGLLDIYQSTWLLALVVMMGAVLYAMIFFALSEGVIVFLSIESNTRKLRELLDKK

Foldseek 3Di:
DPPPDPPPCPVLLVLLVVLLVVLVVLQVVLLVVLVCLVPPVVVVVVVVQCVVVVDSNVSSVVSNVVSNVSSVVSNVVSVVSVVVSVVVVVVVVVVVVVVVD